Protein AF-A0A960EFS2-F1 (afdb_monomer)

Secondary structure (DSSP, 8-state):
---HHHHHHHHHHHHHHS-HHHHHHHHHHHHHHHHHHHHHHHS-GGGTTSHHHHHHHHHHHHHHHHHHHHHHTT-HHHHHHHHHHHHHHHHHHHHHHHHHHS-HHHHHHHHHHHHHHHHHHHHHHHHHHS----

Sequence (134 aa):
MATAAALLAAEQLIQRLLDRDEREKMVAEIQRRRAQWKRWRAEDSWWLGTRIGQHRLDRRAAALEASLASLTTDRPELAEALAAIAGELVEVRSALTVAAGLPSDRRKQVHRSTDDTLDRLDETVLHLVAPTSA

Nearest PDB structures (foldseek):
  6zhi-assembly4_C  TM=4.562E-01  e=5.098E+00  Plasmodium falciparum 3D7

Radius of gyration: 15.49 Å; Cα contacts (8 Å, |Δi|>4): 103; chains: 1; bounding box: 36×27×42 Å

Mean predicted aligned error: 4.07 Å

Foldseek 3Di:
DADPVLLVQLLVCLVVPDDPVRLVVLLVLLVVLLVVLVVVVVVDLPCQLHVNLLVVLVVLLVVLVVSLCVSCPVPVSSCVSCVVLVVLSVVLVVLSVVLVPDHSVVRNVSSVVSSVSSSVSSVSVSCSSPPPDD

Solvent-accessible surface area (backbone atoms only — not comparable to full-atom values): 7257 Å² total; per-residue (Å²): 129,68,50,73,68,43,51,52,52,33,22,55,47,42,66,71,71,46,54,70,67,58,36,51,52,50,46,51,51,52,51,52,50,51,53,54,51,53,49,57,62,66,46,72,68,78,44,48,41,37,72,64,32,50,55,50,53,54,51,52,53,52,53,51,50,50,53,50,47,64,64,27,58,98,29,66,72,49,38,63,43,41,41,47,60,55,52,53,49,54,51,45,53,50,52,53,60,55,32,74,78,44,60,51,71,62,13,26,52,48,48,50,55,46,52,54,50,52,51,52,48,54,49,52,54,43,41,38,62,54,62,77,82,127

Structure (mmCIF, N/CA/C/O backbone):
data_AF-A0A960EFS2-F1
#
_entry.id   AF-A0A960EFS2-F1
#
loop_
_atom_site.group_PDB
_atom_site.id
_atom_site.type_symbol
_atom_site.label_atom_id
_atom_site.label_alt_id
_atom_site.label_comp_id
_atom_site.label_asym_id
_atom_site.label_entity_id
_atom_site.label_seq_id
_atom_site.pdbx_PDB_ins_code
_atom_site.Cartn_x
_atom_site.Cartn_y
_atom_site.Cartn_z
_atom_site.occupancy
_atom_site.B_iso_or_equiv
_atom_site.auth_seq_id
_atom_site.auth_comp_id
_atom_site.auth_asym_id
_atom_site.auth_atom_id
_atom_site.pdbx_PDB_model_num
ATOM 1 N N . MET A 1 1 ? -10.966 -2.983 -6.630 1.00 61.66 1 MET A N 1
ATOM 2 C CA . MET A 1 1 ? -11.470 -1.687 -6.140 1.00 61.66 1 MET A CA 1
ATOM 3 C C . MET A 1 1 ? -12.493 -1.926 -5.053 1.00 61.66 1 MET A C 1
ATOM 5 O O . MET A 1 1 ? -13.550 -2.481 -5.337 1.00 61.66 1 MET A O 1
ATOM 9 N N . ALA A 1 2 ? -12.151 -1.546 -3.820 1.00 74.31 2 ALA A N 1
ATOM 10 C CA . ALA A 1 2 ? -13.084 -1.517 -2.695 1.00 74.31 2 ALA A CA 1
ATOM 11 C C . ALA A 1 2 ? -14.272 -0.588 -3.002 1.00 74.31 2 ALA A C 1
ATOM 13 O O . ALA A 1 2 ? -14.101 0.455 -3.634 1.00 74.31 2 ALA A O 1
ATOM 14 N N . THR A 1 3 ? -15.478 -0.959 -2.573 1.00 82.81 3 THR A N 1
ATOM 15 C CA . THR A 1 3 ? -16.661 -0.101 -2.729 1.00 82.81 3 THR A CA 1
ATOM 16 C C . THR A 1 3 ? -16.637 1.031 -1.702 1.00 82.81 3 THR A C 1
ATOM 18 O O . THR A 1 3 ? -16.062 0.885 -0.625 1.00 82.81 3 THR A O 1
ATOM 21 N N . ALA A 1 4 ? -17.303 2.152 -1.995 1.00 83.38 4 ALA A N 1
ATOM 22 C CA . ALA A 1 4 ? -17.412 3.268 -1.049 1.00 83.38 4 ALA A CA 1
ATOM 23 C C . ALA A 1 4 ? -18.017 2.834 0.302 1.00 83.38 4 ALA A C 1
ATOM 25 O O . ALA A 1 4 ? -17.561 3.269 1.354 1.00 83.38 4 ALA A O 1
ATOM 26 N N . ALA A 1 5 ? -18.989 1.915 0.277 1.00 84.44 5 ALA A N 1
ATOM 27 C CA . ALA A 1 5 ? -19.581 1.345 1.485 1.00 84.44 5 ALA A CA 1
ATOM 28 C C . ALA A 1 5 ? -18.578 0.508 2.299 1.00 84.44 5 ALA A C 1
ATOM 30 O O . ALA A 1 5 ? -18.546 0.620 3.521 1.00 84.44 5 ALA A O 1
ATOM 31 N N . ALA A 1 6 ? -17.737 -0.294 1.635 1.00 84.19 6 ALA A N 1
ATOM 32 C CA . ALA A 1 6 ? -16.698 -1.073 2.308 1.00 84.19 6 ALA A CA 1
ATOM 33 C C . ALA A 1 6 ? -15.628 -0.170 2.940 1.00 84.19 6 ALA A C 1
ATOM 35 O O . ALA A 1 6 ? -15.200 -0.422 4.063 1.00 84.19 6 ALA A O 1
ATOM 36 N N . LEU A 1 7 ? -15.242 0.911 2.253 1.00 86.19 7 LEU A N 1
ATOM 37 C CA . LEU A 1 7 ? -14.290 1.890 2.783 1.00 86.19 7 LEU A CA 1
ATOM 38 C C . LEU A 1 7 ? -14.851 2.622 4.006 1.00 86.19 7 LEU A C 1
ATOM 40 O O . LEU A 1 7 ? -14.162 2.721 5.015 1.00 86.19 7 LEU A O 1
ATOM 44 N N . LEU A 1 8 ? -16.114 3.050 3.965 1.00 88.62 8 LEU A N 1
ATOM 45 C CA . LEU A 1 8 ? -16.758 3.685 5.116 1.00 88.62 8 LEU A CA 1
ATOM 46 C C . LEU A 1 8 ? -16.871 2.730 6.316 1.00 88.62 8 LEU A C 1
ATOM 48 O O . LEU A 1 8 ? -16.637 3.130 7.454 1.00 88.62 8 LEU A O 1
ATOM 52 N N . ALA A 1 9 ? -17.198 1.456 6.078 1.00 89.19 9 ALA A N 1
ATOM 53 C CA . ALA A 1 9 ? -17.232 0.451 7.139 1.00 89.19 9 ALA A CA 1
ATOM 54 C C . ALA A 1 9 ? -15.839 0.225 7.754 1.00 89.19 9 ALA A C 1
ATOM 56 O O . ALA A 1 9 ? -15.708 0.175 8.977 1.00 89.19 9 ALA A O 1
ATOM 57 N N . ALA A 1 10 ? -14.792 0.146 6.924 1.00 89.44 10 ALA A N 1
ATOM 58 C CA . ALA A 1 10 ? -13.410 0.034 7.386 1.00 89.44 10 ALA A CA 1
ATOM 59 C C . ALA A 1 10 ? -12.989 1.247 8.231 1.00 89.44 10 ALA A C 1
ATOM 61 O O . ALA A 1 10 ? -12.378 1.077 9.283 1.00 89.44 10 ALA A O 1
ATOM 62 N N . GLU A 1 11 ? -13.353 2.459 7.807 1.00 92.12 11 GLU A N 1
ATOM 63 C CA . GLU A 1 11 ? -13.092 3.697 8.546 1.00 92.12 11 GLU A CA 1
ATOM 64 C C . GLU A 1 11 ? -13.746 3.659 9.931 1.00 92.12 11 GLU A C 1
ATOM 66 O O . GLU A 1 11 ? -13.073 3.853 10.943 1.00 92.12 11 GLU A O 1
ATOM 71 N N . GLN A 1 12 ? -15.040 3.338 9.997 1.00 91.88 12 GLN A N 1
ATOM 72 C CA . GLN A 1 12 ? -15.775 3.247 11.260 1.00 91.88 12 GLN A CA 1
ATOM 73 C C . GLN A 1 12 ? -15.169 2.204 12.205 1.00 91.88 12 GLN A C 1
ATOM 75 O O . GLN A 1 12 ? -15.042 2.456 13.406 1.00 91.88 12 GLN A O 1
ATOM 80 N N . LEU A 1 13 ? -14.763 1.047 11.673 1.00 91.94 13 LEU A N 1
ATOM 81 C CA . LEU A 1 13 ? -14.072 0.016 12.444 1.00 91.94 13 LEU A CA 1
ATOM 82 C C . LEU A 1 13 ? -12.722 0.517 12.959 1.00 91.94 13 LEU A C 1
ATOM 84 O O . LEU A 1 13 ? -12.427 0.325 14.133 1.00 91.94 13 LEU A O 1
ATOM 88 N N . ILE A 1 14 ? -11.932 1.213 12.141 1.00 91.12 14 ILE A N 1
ATOM 89 C CA . ILE A 1 14 ? -10.648 1.785 12.567 1.00 91.12 14 ILE A CA 1
ATOM 90 C C . ILE A 1 14 ? -10.843 2.826 13.670 1.00 91.12 14 ILE A C 1
ATOM 92 O O . ILE A 1 14 ? -10.148 2.771 14.683 1.00 91.12 14 ILE A O 1
ATOM 96 N N . GLN A 1 15 ? -11.807 3.738 13.526 1.00 90.94 15 GLN A N 1
ATOM 97 C CA . GLN A 1 15 ? -12.080 4.757 14.547 1.00 90.94 15 GLN A CA 1
ATOM 98 C C . GLN A 1 15 ? -12.551 4.151 15.875 1.00 90.94 15 GLN A C 1
ATOM 100 O O . GLN A 1 15 ? -12.287 4.715 16.937 1.00 90.94 15 GLN A O 1
ATOM 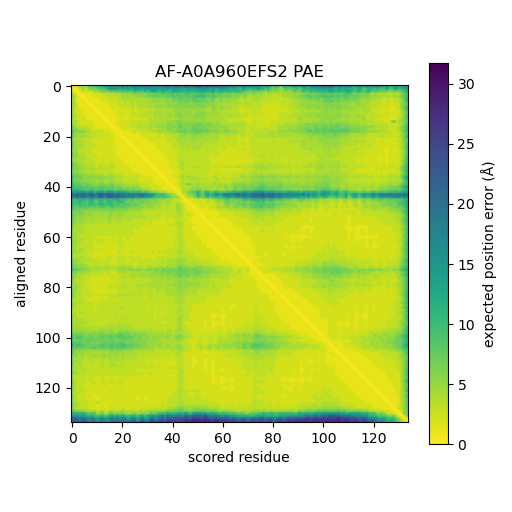105 N N . ARG A 1 16 ? -13.238 3.005 15.819 1.00 92.44 16 ARG A N 1
ATOM 106 C CA . ARG A 1 16 ? -13.730 2.282 16.995 1.00 92.44 16 ARG A CA 1
ATOM 107 C C . ARG A 1 16 ? -12.666 1.398 17.651 1.00 92.44 16 ARG A C 1
ATOM 109 O O . ARG A 1 16 ? -12.671 1.280 18.872 1.00 92.44 16 ARG A O 1
ATOM 116 N N . LEU A 1 17 ? -11.844 0.713 16.857 1.00 90.12 17 LEU A N 1
ATOM 117 C CA . LEU A 1 17 ? -10.970 -0.370 17.325 1.00 90.12 17 LEU A CA 1
ATOM 118 C C . LEU A 1 17 ? -9.541 0.075 17.623 1.00 90.12 17 LEU A C 1
ATOM 120 O O . LEU A 1 17 ? -8.885 -0.564 18.441 1.00 90.12 17 LEU A O 1
ATOM 124 N N . LEU A 1 18 ? -9.045 1.113 16.950 1.00 90.75 18 LEU A N 1
ATOM 125 C CA . LEU A 1 18 ? -7.728 1.667 17.245 1.00 90.75 18 LEU A CA 1
ATOM 126 C C . LEU A 1 18 ? -7.872 2.800 18.245 1.00 90.75 18 LEU A C 1
ATOM 128 O O . LEU A 1 18 ? -8.782 3.623 18.120 1.00 90.75 18 LEU A O 1
ATOM 132 N N . ASP A 1 19 ? -6.945 2.895 19.191 1.00 91.62 19 ASP A N 1
ATOM 133 C CA . ASP A 1 19 ? -6.871 4.073 20.045 1.00 91.62 19 ASP A CA 1
ATOM 134 C C . ASP A 1 19 ? -6.299 5.285 19.287 1.00 91.62 19 ASP A C 1
ATOM 136 O O . ASP A 1 19 ? -5.810 5.198 18.156 1.00 91.62 19 ASP A O 1
ATOM 140 N N . ARG A 1 20 ? -6.409 6.467 19.894 1.00 90.06 20 ARG A N 1
ATOM 141 C CA . ARG A 1 20 ? -5.956 7.709 19.263 1.00 90.06 20 ARG A CA 1
ATOM 142 C C . ARG A 1 20 ? -4.447 7.709 18.993 1.00 90.06 20 ARG A C 1
ATOM 144 O O . ARG A 1 20 ? -4.042 8.176 17.930 1.00 90.06 20 ARG A O 1
ATOM 151 N N . ASP A 1 21 ? -3.640 7.186 19.908 1.00 92.56 21 ASP A N 1
ATOM 152 C CA . ASP A 1 21 ? -2.180 7.201 19.800 1.00 92.56 21 ASP A CA 1
ATOM 153 C C . ASP A 1 21 ? -1.702 6.234 18.706 1.00 92.56 21 ASP A C 1
ATOM 155 O O . ASP A 1 21 ? -0.779 6.549 17.951 1.00 92.56 21 ASP A O 1
ATOM 159 N N . GLU A 1 22 ? -2.339 5.068 18.583 1.00 91.06 22 GLU A N 1
ATOM 160 C CA . GLU A 1 22 ? -2.143 4.112 17.490 1.00 91.06 22 GLU A CA 1
ATOM 161 C C . GLU A 1 22 ? -2.451 4.759 16.137 1.00 91.06 22 GLU A C 1
ATOM 163 O O . GLU A 1 22 ? -1.633 4.682 15.212 1.00 91.06 22 GLU A O 1
ATOM 168 N N . ARG A 1 23 ? -3.590 5.457 16.028 1.00 91.75 23 ARG A N 1
ATOM 169 C CA . ARG A 1 23 ? -3.959 6.175 14.800 1.00 91.75 23 ARG A CA 1
ATOM 170 C C . ARG A 1 23 ? -2.962 7.282 14.471 1.00 91.75 23 ARG A C 1
ATOM 172 O O . ARG A 1 23 ? -2.516 7.367 13.330 1.00 91.75 23 ARG A O 1
ATOM 179 N N . GLU A 1 24 ? -2.558 8.098 15.443 1.00 92.25 24 GLU A N 1
ATOM 180 C CA . GLU A 1 24 ? -1.589 9.183 15.231 1.00 92.25 24 GLU A CA 1
ATOM 181 C C . GLU A 1 24 ? -0.214 8.657 14.784 1.00 92.25 24 GLU A C 1
ATOM 183 O O . GLU A 1 24 ? 0.383 9.193 13.844 1.00 92.25 24 GLU A O 1
ATOM 188 N N . LYS A 1 25 ? 0.274 7.565 15.389 1.00 91.94 25 LYS A N 1
ATOM 189 C CA . LYS A 1 25 ? 1.520 6.900 14.968 1.00 91.94 25 LYS A CA 1
ATOM 190 C C . LYS A 1 25 ? 1.424 6.387 13.534 1.00 91.94 25 LYS A C 1
ATOM 192 O O . LYS A 1 25 ? 2.334 6.631 12.740 1.00 91.94 25 LYS A O 1
ATOM 197 N N . MET A 1 26 ? 0.319 5.727 13.196 1.00 91.00 26 MET A N 1
ATOM 198 C CA . MET A 1 26 ? 0.081 5.180 11.861 1.00 91.00 26 MET A CA 1
ATOM 199 C C . MET A 1 26 ? -0.007 6.290 10.805 1.00 91.00 26 MET A C 1
ATOM 201 O O . MET A 1 26 ? 0.623 6.204 9.752 1.00 91.00 26 MET A O 1
ATOM 205 N N . VAL A 1 27 ? -0.713 7.383 11.103 1.00 93.19 27 VAL A N 1
ATOM 206 C CA . VAL A 1 27 ? -0.782 8.574 10.241 1.00 93.19 27 VAL A CA 1
ATOM 207 C C . VAL A 1 27 ? 0.609 9.140 9.993 1.00 93.19 27 VAL A C 1
ATOM 209 O O . VAL A 1 27 ? 0.980 9.369 8.840 1.00 93.19 27 VAL A O 1
ATOM 212 N N . ALA A 1 28 ? 1.403 9.324 11.049 1.00 93.00 28 ALA A N 1
ATOM 213 C CA . ALA A 1 28 ? 2.760 9.840 10.927 1.00 93.00 28 ALA A CA 1
ATOM 214 C C . ALA A 1 28 ? 3.649 8.915 10.080 1.00 93.00 28 ALA A C 1
ATOM 216 O O . ALA A 1 28 ? 4.426 9.397 9.254 1.00 93.00 28 ALA A O 1
ATOM 217 N N . GLU A 1 29 ? 3.534 7.596 10.248 1.00 93.25 29 GLU A N 1
ATOM 218 C CA . GLU A 1 29 ? 4.267 6.614 9.448 1.00 93.25 29 GLU A CA 1
ATOM 219 C C . GLU A 1 29 ? 3.883 6.689 7.964 1.00 93.25 29 GLU A C 1
ATOM 221 O O . GLU A 1 29 ? 4.759 6.863 7.109 1.00 93.25 29 GLU A O 1
ATOM 226 N N . ILE A 1 30 ? 2.584 6.629 7.652 1.00 92.12 30 ILE A N 1
ATOM 227 C CA . ILE A 1 30 ? 2.076 6.674 6.276 1.00 92.12 30 ILE A CA 1
ATOM 228 C C . ILE A 1 30 ? 2.465 7.998 5.612 1.00 92.12 30 ILE A C 1
ATOM 230 O O . ILE A 1 30 ? 2.952 8.002 4.481 1.00 92.12 30 ILE A O 1
ATOM 234 N N . GLN A 1 31 ? 2.327 9.129 6.308 1.00 93.56 31 GLN A N 1
ATOM 235 C CA . GLN A 1 31 ? 2.717 10.439 5.783 1.00 93.56 31 GLN A CA 1
ATOM 236 C C . GLN A 1 31 ? 4.221 10.532 5.510 1.00 93.56 31 GLN A C 1
ATOM 238 O O . GLN A 1 31 ? 4.613 10.990 4.434 1.00 93.56 31 GLN A O 1
ATOM 243 N N . ARG A 1 32 ? 5.073 10.070 6.437 1.00 92.81 32 ARG A N 1
ATOM 244 C CA . ARG A 1 32 ? 6.534 10.036 6.237 1.00 92.81 32 ARG A CA 1
ATOM 245 C C . ARG A 1 32 ? 6.901 9.183 5.032 1.00 92.81 32 ARG A C 1
ATOM 247 O O . ARG A 1 32 ? 7.686 9.622 4.191 1.00 92.81 32 ARG A O 1
ATOM 254 N N . ARG A 1 33 ? 6.302 7.995 4.924 1.00 92.75 33 ARG A N 1
ATOM 255 C CA . ARG A 1 33 ? 6.50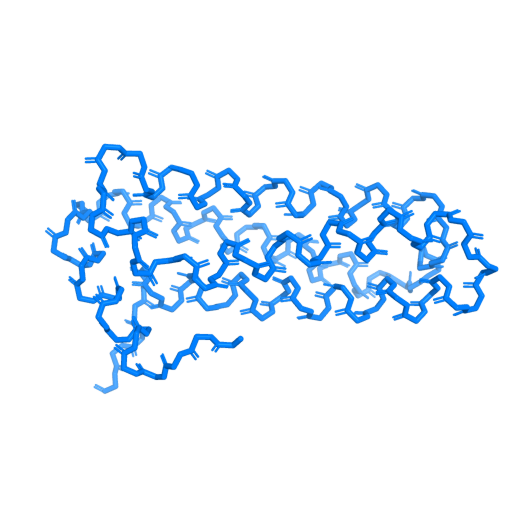1 7.089 3.793 1.00 92.75 33 ARG A CA 1
ATOM 256 C C . ARG A 1 33 ? 6.078 7.760 2.487 1.00 92.75 33 ARG A C 1
ATOM 258 O O . ARG A 1 33 ? 6.892 7.863 1.574 1.00 92.75 33 ARG A O 1
ATOM 265 N N . ARG A 1 34 ? 4.858 8.301 2.398 1.00 92.56 34 ARG A N 1
ATOM 266 C CA . ARG A 1 34 ? 4.382 9.023 1.203 1.00 92.56 34 ARG A CA 1
ATOM 267 C C . ARG A 1 34 ? 5.289 10.193 0.833 1.00 92.56 34 ARG A C 1
ATOM 269 O O . ARG A 1 34 ? 5.598 10.361 -0.342 1.00 92.56 34 ARG A O 1
ATOM 276 N N . ALA A 1 35 ? 5.741 10.986 1.804 1.00 91.88 35 ALA A N 1
ATOM 277 C CA . ALA A 1 35 ? 6.647 12.106 1.557 1.00 91.88 35 ALA A CA 1
ATOM 278 C C . ALA A 1 35 ? 7.993 11.638 0.979 1.00 91.88 35 ALA A C 1
ATOM 280 O O . ALA A 1 35 ? 8.481 12.217 0.006 1.00 91.88 35 ALA A O 1
ATOM 281 N N . GLN A 1 36 ? 8.559 10.555 1.522 1.00 90.00 36 GLN A N 1
ATOM 282 C CA . GLN A 1 36 ? 9.766 9.925 0.987 1.00 90.00 36 GLN A CA 1
ATOM 283 C C . GLN A 1 36 ? 9.572 9.484 -0.472 1.00 90.00 36 GLN A C 1
ATOM 285 O O . GLN A 1 36 ? 10.411 9.790 -1.319 1.00 90.00 36 GLN A O 1
ATOM 290 N N . TRP A 1 37 ? 8.451 8.830 -0.790 1.00 88.00 37 TRP A N 1
ATOM 291 C CA . TRP A 1 37 ? 8.161 8.372 -2.155 1.00 88.00 37 TRP A CA 1
ATOM 292 C C . TRP A 1 37 ? 7.892 9.516 -3.127 1.00 88.00 37 TRP A C 1
ATOM 294 O O . TRP A 1 37 ? 8.414 9.502 -4.239 1.00 88.00 37 TRP A O 1
ATOM 304 N N . LYS A 1 38 ? 7.150 10.548 -2.709 1.00 88.62 38 LYS A N 1
ATOM 305 C CA . LYS A 1 38 ? 6.925 11.753 -3.522 1.00 88.62 38 LYS A CA 1
ATOM 306 C C . LYS A 1 38 ? 8.238 12.448 -3.862 1.00 88.62 38 LYS A C 1
ATOM 308 O O . LYS A 1 38 ? 8.421 12.871 -4.999 1.00 88.62 38 LYS A O 1
ATOM 313 N N . ARG A 1 39 ? 9.181 12.501 -2.916 1.00 87.69 39 ARG A N 1
ATOM 314 C CA . ARG A 1 39 ? 10.527 13.019 -3.176 1.00 87.69 39 ARG A CA 1
ATOM 315 C C . ARG A 1 39 ? 11.261 12.189 -4.230 1.00 87.69 39 ARG A C 1
ATOM 317 O O . ARG A 1 39 ? 11.818 12.761 -5.156 1.00 87.69 39 ARG A O 1
ATOM 324 N N . TRP A 1 40 ? 11.211 10.861 -4.145 1.00 84.31 40 TRP A N 1
ATOM 325 C CA . TRP A 1 40 ? 11.822 9.990 -5.160 1.00 84.31 40 TRP A CA 1
ATOM 326 C C . TRP A 1 40 ? 11.138 10.042 -6.525 1.00 84.31 40 TRP A C 1
ATOM 328 O O . TRP A 1 40 ? 11.793 9.769 -7.525 1.00 84.31 40 TRP A O 1
ATOM 338 N N . ARG A 1 41 ? 9.841 10.361 -6.575 1.00 83.19 41 ARG A N 1
ATOM 339 C CA . ARG A 1 41 ? 9.103 10.604 -7.821 1.00 83.19 41 ARG A CA 1
ATOM 340 C C . ARG A 1 41 ? 9.504 11.942 -8.456 1.00 83.19 41 ARG A C 1
ATOM 342 O O . ARG A 1 41 ? 9.551 12.034 -9.677 1.00 83.19 41 ARG A O 1
ATOM 349 N N . ALA A 1 42 ? 9.772 12.958 -7.634 1.00 83.12 42 ALA A N 1
ATOM 350 C CA . ALA A 1 42 ? 10.195 14.288 -8.074 1.00 83.12 42 ALA A CA 1
ATOM 351 C C . ALA A 1 42 ? 11.674 14.340 -8.498 1.00 83.12 42 ALA A C 1
ATOM 353 O O . ALA A 1 42 ? 12.027 15.088 -9.407 1.00 83.12 42 ALA A O 1
ATOM 354 N N . GLU A 1 43 ? 12.538 13.549 -7.857 1.00 76.25 43 GLU A N 1
ATOM 355 C CA . GLU A 1 43 ? 13.893 13.285 -8.339 1.00 76.25 43 GLU A CA 1
ATOM 356 C C . GLU A 1 43 ? 13.784 12.457 -9.631 1.00 76.25 43 GLU A C 1
ATOM 358 O O . GLU A 1 43 ? 13.270 11.343 -9.601 1.00 76.25 43 GLU A O 1
ATOM 363 N N . ASP A 1 44 ? 14.213 13.048 -10.752 1.00 65.31 44 ASP A N 1
ATOM 364 C CA . ASP A 1 44 ? 14.038 12.596 -12.140 1.00 65.31 44 ASP A CA 1
ATOM 365 C C . ASP A 1 44 ? 13.838 11.073 -12.320 1.00 65.31 44 ASP A C 1
ATOM 367 O O . ASP A 1 44 ? 14.574 10.243 -11.782 1.00 65.31 44 ASP A O 1
ATOM 371 N N . SER A 1 45 ? 12.833 10.684 -13.107 1.00 73.50 45 SER A N 1
ATOM 372 C CA . SER A 1 45 ? 12.279 9.317 -13.168 1.00 73.50 45 SER A CA 1
ATOM 373 C C . SER A 1 45 ? 13.172 8.270 -13.860 1.00 73.50 45 SER A C 1
ATOM 375 O O . SER A 1 45 ? 12.704 7.206 -14.275 1.00 73.50 45 SER A O 1
ATOM 377 N N . TRP A 1 46 ? 14.477 8.539 -13.965 1.00 82.81 46 TRP A N 1
ATOM 378 C CA . TRP A 1 46 ? 15.492 7.690 -14.598 1.00 82.81 46 TRP A CA 1
ATOM 379 C C . TRP A 1 46 ? 15.544 6.270 -14.017 1.00 82.81 46 TRP A C 1
ATOM 381 O O . TRP A 1 46 ? 15.948 5.328 -14.697 1.00 82.81 46 TRP A O 1
ATOM 391 N N . TRP A 1 47 ? 15.119 6.103 -12.764 1.00 84.31 47 TRP A N 1
ATOM 392 C CA . TRP A 1 47 ? 15.075 4.817 -12.078 1.00 84.31 47 TRP A CA 1
ATOM 393 C C . TRP A 1 47 ? 13.934 3.908 -12.565 1.00 84.31 47 TRP A C 1
ATOM 395 O O . TRP A 1 47 ? 14.008 2.693 -12.353 1.00 84.31 47 TRP A O 1
ATOM 405 N N . LEU A 1 48 ? 12.901 4.439 -13.232 1.00 87.19 48 LEU A N 1
ATOM 406 C CA . LEU A 1 48 ? 11.824 3.628 -13.807 1.00 87.19 48 LEU A CA 1
ATOM 407 C C . LEU A 1 48 ? 12.377 2.675 -14.875 1.00 87.19 48 LEU A C 1
ATOM 409 O O . LEU A 1 48 ? 13.224 3.036 -15.692 1.00 87.19 48 LEU A O 1
ATOM 413 N N . GLY A 1 49 ? 11.878 1.438 -14.893 1.00 87.38 49 GLY A N 1
ATOM 414 C CA . GLY A 1 49 ? 12.340 0.396 -15.816 1.00 87.38 49 GLY A CA 1
ATOM 415 C C . GLY A 1 49 ? 13.697 -0.214 -15.461 1.00 87.38 49 GLY A C 1
ATOM 416 O O . GLY A 1 49 ? 14.164 -1.133 -16.141 1.00 87.38 49 GLY A O 1
ATOM 417 N N . THR A 1 50 ? 14.326 0.234 -14.376 1.00 92.06 50 THR A N 1
ATOM 418 C CA . THR A 1 50 ? 15.596 -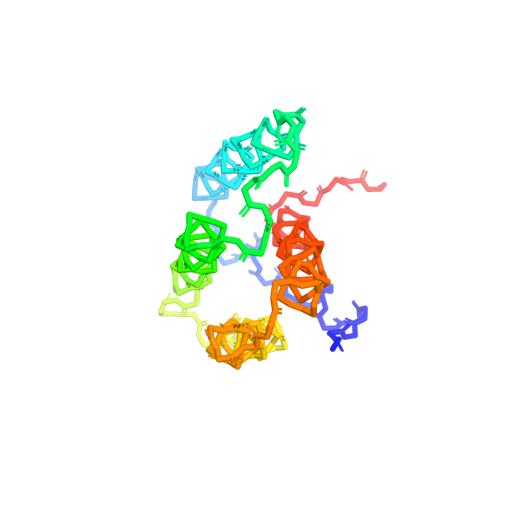0.314 -13.886 1.00 92.06 50 THR A CA 1
ATOM 419 C C . THR A 1 50 ? 15.375 -1.278 -12.718 1.00 92.06 50 THR A C 1
ATOM 421 O O . THR A 1 50 ? 14.306 -1.316 -12.109 1.00 92.06 50 THR A O 1
ATOM 424 N N . ARG A 1 51 ? 16.412 -2.039 -12.346 1.00 91.19 51 ARG A N 1
ATOM 425 C CA . ARG A 1 51 ? 16.391 -2.856 -11.117 1.00 91.19 51 ARG A CA 1
ATOM 426 C C . ARG A 1 51 ? 16.243 -2.010 -9.849 1.00 91.19 51 ARG A C 1
ATOM 428 O O . ARG A 1 51 ? 15.679 -2.480 -8.869 1.00 91.19 51 ARG A O 1
ATOM 435 N N . ILE A 1 52 ? 16.722 -0.765 -9.869 1.00 90.94 52 ILE A N 1
ATOM 436 C CA . ILE A 1 52 ? 16.573 0.161 -8.741 1.00 90.94 52 ILE A CA 1
ATOM 437 C C . ILE A 1 52 ? 15.098 0.519 -8.566 1.00 90.94 52 ILE A C 1
ATOM 439 O O . ILE A 1 52 ? 14.594 0.465 -7.448 1.00 90.94 52 ILE A O 1
ATOM 443 N N . GLY A 1 53 ? 14.401 0.831 -9.663 1.00 91.38 53 GLY A N 1
ATOM 444 C CA . GLY A 1 53 ? 12.965 1.098 -9.638 1.00 91.38 53 GLY A CA 1
ATOM 445 C C . GLY A 1 53 ? 12.146 -0.083 -9.152 1.00 91.38 53 GLY A C 1
ATOM 446 O O . GLY A 1 53 ? 11.273 0.086 -8.309 1.00 91.38 53 GLY A O 1
ATOM 447 N N . GLN A 1 54 ? 12.512 -1.284 -9.597 1.00 93.81 54 GLN A N 1
ATOM 448 C CA . GLN A 1 54 ? 11.916 -2.528 -9.123 1.00 93.81 54 GLN A CA 1
ATOM 449 C C . GLN A 1 54 ? 12.030 -2.651 -7.596 1.00 93.81 54 GLN A C 1
ATOM 451 O O . GLN A 1 54 ? 11.025 -2.694 -6.897 1.00 93.81 54 GLN A O 1
ATOM 456 N N . HIS A 1 55 ? 13.258 -2.595 -7.073 1.00 93.56 55 HIS A N 1
ATOM 457 C CA . HIS A 1 55 ? 13.533 -2.741 -5.641 1.00 93.56 55 HIS A CA 1
ATOM 458 C C . HIS A 1 55 ? 12.862 -1.665 -4.784 1.00 93.56 55 HIS A C 1
ATOM 460 O O . HIS A 1 55 ? 12.424 -1.915 -3.662 1.00 93.56 55 HIS A O 1
ATOM 466 N N . ARG A 1 56 ? 12.782 -0.443 -5.313 1.00 92.50 56 ARG A N 1
ATOM 467 C CA . ARG A 1 56 ? 12.057 0.666 -4.695 1.00 92.50 56 ARG A CA 1
ATOM 468 C C . ARG A 1 56 ? 10.571 0.322 -4.559 1.00 92.50 56 ARG A C 1
ATOM 470 O O . ARG A 1 56 ? 10.054 0.323 -3.447 1.00 92.50 56 ARG A O 1
ATOM 477 N N . LEU A 1 57 ? 9.904 -0.046 -5.645 1.00 94.06 57 LEU A N 1
ATOM 478 C CA . LEU A 1 57 ? 8.479 -0.382 -5.604 1.00 94.06 57 LEU A CA 1
ATOM 479 C C . LEU A 1 57 ? 8.194 -1.615 -4.738 1.00 94.06 57 LEU A C 1
ATOM 481 O O . LEU A 1 57 ? 7.234 -1.602 -3.971 1.00 94.06 57 LEU A O 1
ATOM 485 N N . ASP A 1 58 ? 9.074 -2.617 -4.761 1.00 95.31 58 ASP A N 1
ATOM 486 C CA . ASP A 1 58 ? 8.977 -3.789 -3.887 1.00 95.31 58 ASP A CA 1
ATOM 487 C C . ASP A 1 58 ? 9.057 -3.420 -2.400 1.00 95.31 58 ASP A C 1
ATOM 489 O O . ASP A 1 58 ? 8.285 -3.935 -1.589 1.00 95.31 58 ASP A O 1
ATOM 493 N N . ARG A 1 59 ? 9.955 -2.499 -2.026 1.00 94.19 59 ARG A N 1
ATOM 494 C CA . ARG A 1 59 ? 10.032 -1.982 -0.650 1.00 94.19 59 ARG A CA 1
ATOM 495 C C . ARG A 1 59 ? 8.789 -1.196 -0.257 1.00 94.19 59 ARG A C 1
ATOM 497 O O . ARG A 1 59 ? 8.351 -1.299 0.885 1.00 94.19 59 ARG A O 1
ATOM 504 N N . ARG A 1 60 ? 8.232 -0.408 -1.177 1.00 94.12 60 ARG A N 1
ATOM 505 C CA . ARG A 1 60 ? 7.004 0.353 -0.928 1.00 94.12 60 ARG A CA 1
ATOM 506 C C . ARG A 1 60 ? 5.820 -0.574 -0.675 1.00 94.12 60 ARG A C 1
ATOM 508 O O . ARG A 1 60 ? 5.127 -0.391 0.321 1.00 94.12 60 ARG A O 1
ATOM 515 N N . ALA A 1 61 ? 5.633 -1.570 -1.541 1.00 95.38 61 ALA A N 1
ATOM 516 C CA . ALA A 1 61 ? 4.591 -2.580 -1.394 1.00 95.38 61 ALA A CA 1
ATOM 517 C C . ALA A 1 61 ? 4.732 -3.323 -0.057 1.00 95.38 61 ALA A C 1
ATOM 519 O O . ALA A 1 61 ? 3.773 -3.375 0.705 1.00 95.38 61 ALA A O 1
ATOM 520 N N . ALA A 1 62 ? 5.944 -3.775 0.288 1.00 95.12 62 ALA A N 1
ATOM 521 C CA . ALA A 1 62 ? 6.216 -4.444 1.562 1.00 95.12 62 ALA A CA 1
ATOM 522 C C . ALA A 1 62 ? 5.886 -3.578 2.790 1.00 95.12 62 ALA A C 1
ATOM 524 O O . ALA A 1 62 ? 5.343 -4.068 3.776 1.00 95.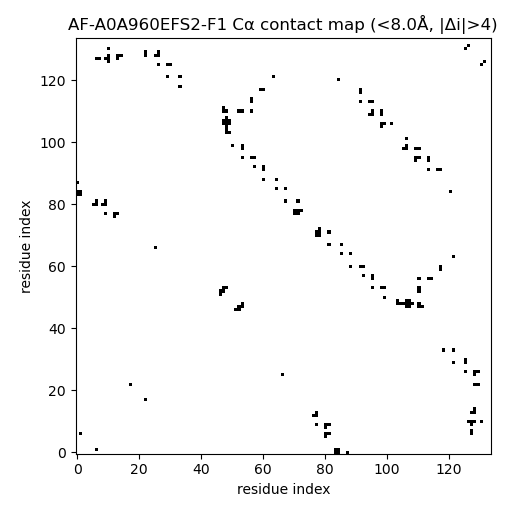12 62 ALA A O 1
ATOM 525 N N . ALA A 1 63 ? 6.209 -2.282 2.747 1.00 93.88 63 ALA A N 1
ATOM 526 C CA . ALA A 1 63 ? 5.905 -1.372 3.848 1.00 93.88 63 ALA A CA 1
ATOM 527 C C . ALA A 1 63 ? 4.392 -1.171 4.026 1.00 93.88 63 ALA A C 1
ATOM 529 O O . ALA A 1 63 ? 3.907 -1.113 5.152 1.00 93.88 63 ALA A O 1
ATOM 530 N N . LEU A 1 64 ? 3.641 -1.089 2.925 1.00 94.12 64 LEU A N 1
ATOM 531 C CA . LEU A 1 64 ? 2.187 -0.971 2.978 1.00 94.12 64 LEU A CA 1
ATOM 532 C C . LEU A 1 64 ? 1.522 -2.281 3.438 1.00 94.12 64 LEU A C 1
ATOM 534 O O . LEU A 1 64 ? 0.602 -2.232 4.250 1.00 94.12 64 LEU A O 1
ATOM 538 N N . GLU A 1 65 ? 2.029 -3.437 2.998 1.00 94.94 65 GLU A N 1
ATOM 539 C CA . GLU A 1 65 ? 1.633 -4.759 3.511 1.00 94.94 65 GLU A CA 1
ATOM 540 C C . GLU A 1 65 ? 1.844 -4.85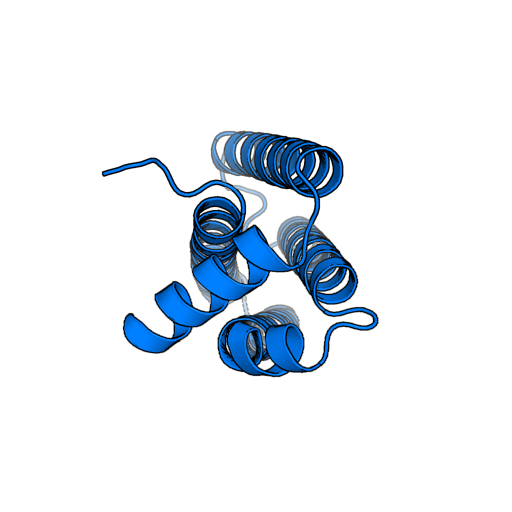1 5.028 1.00 94.94 65 GLU A C 1
ATOM 542 O O . GLU A 1 65 ? 0.951 -5.296 5.743 1.00 94.94 65 GLU A O 1
ATOM 547 N N . ALA A 1 66 ? 2.983 -4.373 5.538 1.00 93.31 66 ALA A N 1
ATOM 548 C CA . ALA A 1 66 ? 3.261 -4.347 6.971 1.00 93.31 66 ALA A CA 1
ATOM 549 C C . ALA A 1 66 ? 2.298 -3.426 7.742 1.00 93.31 66 ALA A C 1
ATOM 551 O O . ALA A 1 66 ? 1.822 -3.802 8.814 1.00 93.31 66 ALA A O 1
ATOM 552 N N . SER A 1 67 ? 1.961 -2.251 7.195 1.00 91.62 67 SER A N 1
ATOM 553 C CA . SER A 1 67 ? 0.951 -1.371 7.798 1.00 91.62 67 SER A CA 1
ATOM 554 C C . SER A 1 67 ? -0.424 -2.044 7.847 1.00 91.62 67 SER A C 1
ATOM 556 O O . SER A 1 67 ? -1.074 -2.000 8.888 1.00 91.62 67 SER A O 1
ATOM 558 N N . LEU A 1 68 ? -0.859 -2.707 6.766 1.00 92.88 68 LEU A N 1
ATOM 559 C CA . LEU A 1 68 ? -2.119 -3.459 6.770 1.00 92.88 68 LEU A CA 1
ATOM 560 C C . LEU A 1 68 ? -2.085 -4.612 7.769 1.00 92.88 68 LEU A C 1
ATOM 562 O O . LEU A 1 68 ? -3.022 -4.757 8.544 1.00 92.88 68 LEU A O 1
ATOM 566 N N . ALA A 1 69 ? -1.000 -5.387 7.803 1.00 92.69 69 ALA A N 1
ATOM 567 C CA . ALA A 1 69 ? -0.844 -6.470 8.764 1.00 92.69 69 ALA A CA 1
ATOM 568 C C . ALA A 1 69 ? -0.986 -5.946 10.199 1.00 92.69 69 ALA A C 1
ATOM 570 O O . ALA A 1 69 ? -1.772 -6.497 10.963 1.00 92.69 69 ALA A O 1
ATOM 571 N N . SER A 1 70 ? -0.322 -4.837 10.536 1.00 90.81 70 SER A N 1
ATOM 572 C CA . SER A 1 70 ? -0.432 -4.178 11.845 1.00 90.81 70 SER A CA 1
ATOM 573 C C . SER A 1 70 ? -1.871 -3.759 12.183 1.00 90.81 70 SER A C 1
ATOM 575 O O . SER A 1 70 ? -2.342 -4.019 13.290 1.00 90.81 70 SER A O 1
ATOM 577 N N . LEU A 1 71 ? -2.605 -3.192 11.215 1.00 89.50 71 LEU A N 1
ATOM 578 C CA . LEU A 1 71 ? -4.022 -2.847 11.381 1.00 89.50 71 LEU A CA 1
ATOM 579 C C . LEU A 1 71 ? -4.882 -4.087 11.642 1.00 89.50 71 LEU A C 1
ATOM 581 O O . LEU A 1 71 ? -5.737 -4.077 12.517 1.00 89.50 71 LEU A O 1
ATOM 585 N N . THR A 1 72 ? -4.657 -5.163 10.895 1.00 93.31 72 THR A N 1
ATOM 586 C CA . THR A 1 72 ? -5.514 -6.358 10.933 1.00 93.31 72 THR A CA 1
ATOM 587 C C . THR A 1 72 ? -5.122 -7.380 11.999 1.00 93.31 72 THR A C 1
ATOM 589 O O . THR A 1 72 ? -5.897 -8.293 12.279 1.00 93.31 72 THR A O 1
ATOM 592 N N . THR A 1 73 ? -3.935 -7.245 12.598 1.00 91.44 73 THR A N 1
ATOM 593 C CA . THR A 1 73 ? -3.455 -8.152 13.649 1.00 91.44 73 THR A CA 1
ATOM 594 C 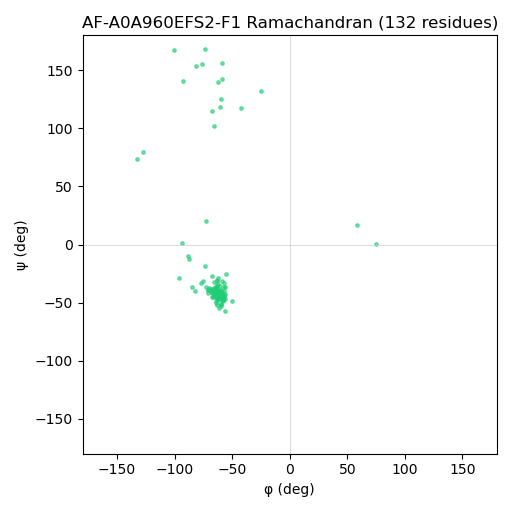C . THR A 1 73 ? -4.434 -8.113 14.813 1.00 91.44 73 THR A C 1
ATOM 596 O O . THR A 1 73 ? -4.774 -7.034 15.299 1.00 91.44 73 THR A O 1
ATOM 599 N N . ASP A 1 74 ? -4.920 -9.293 15.197 1.00 89.81 74 ASP A N 1
ATOM 600 C CA . ASP A 1 74 ? -5.918 -9.514 16.249 1.00 89.81 74 ASP A CA 1
ATOM 601 C C . ASP A 1 74 ? -7.269 -8.797 16.037 1.00 89.81 74 ASP A C 1
ATOM 603 O O . ASP A 1 74 ? -8.061 -8.663 16.969 1.00 89.81 74 ASP A O 1
ATOM 607 N N . ARG A 1 75 ? -7.559 -8.345 14.807 1.00 92.19 75 ARG A N 1
ATOM 608 C CA . ARG A 1 75 ? -8.768 -7.582 14.446 1.00 92.19 75 ARG A CA 1
ATOM 609 C C . ARG A 1 75 ? -9.409 -8.167 13.175 1.00 92.19 75 ARG A C 1
ATOM 611 O O . ARG A 1 75 ? -9.274 -7.580 12.096 1.00 92.19 75 ARG A O 1
ATOM 618 N N . PRO A 1 76 ? -10.075 -9.335 13.261 1.00 91.44 76 PRO A N 1
ATOM 619 C CA . PRO A 1 76 ? -10.593 -10.051 12.092 1.00 91.44 76 PRO A CA 1
ATOM 620 C C . PRO A 1 76 ? -11.643 -9.252 11.309 1.00 91.44 76 PRO A C 1
ATOM 622 O O . PRO A 1 76 ? -11.644 -9.292 10.082 1.00 91.44 76 PRO A O 1
ATOM 625 N N . GLU A 1 77 ? -12.472 -8.450 11.979 1.00 89.38 77 GLU A N 1
ATOM 626 C CA . GLU A 1 77 ? -13.458 -7.585 11.319 1.00 89.38 77 GLU A CA 1
ATOM 627 C C . GLU A 1 77 ? -12.773 -6.529 10.442 1.00 89.38 77 GLU A C 1
ATOM 629 O O . GLU A 1 77 ? -13.247 -6.186 9.358 1.00 89.38 77 GLU A O 1
ATOM 634 N N . LEU A 1 78 ? -11.617 -6.031 10.890 1.00 89.94 78 LEU A N 1
ATOM 635 C CA . LEU A 1 78 ? -10.819 -5.090 10.116 1.00 89.94 78 LEU A CA 1
ATOM 636 C C . LEU A 1 78 ? -10.079 -5.791 8.967 1.00 89.94 78 LEU A C 1
ATOM 638 O O . LEU A 1 78 ? -9.907 -5.199 7.903 1.00 89.94 78 LEU A O 1
ATOM 642 N N . ALA A 1 79 ? -9.697 -7.058 9.141 1.00 91.12 79 ALA A N 1
ATOM 643 C CA . ALA A 1 79 ? -9.138 -7.875 8.066 1.00 91.12 79 ALA A CA 1
ATOM 644 C C . ALA A 1 79 ? -10.135 -8.064 6.914 1.00 91.12 79 ALA A C 1
ATOM 646 O O . ALA A 1 79 ? -9.767 -7.883 5.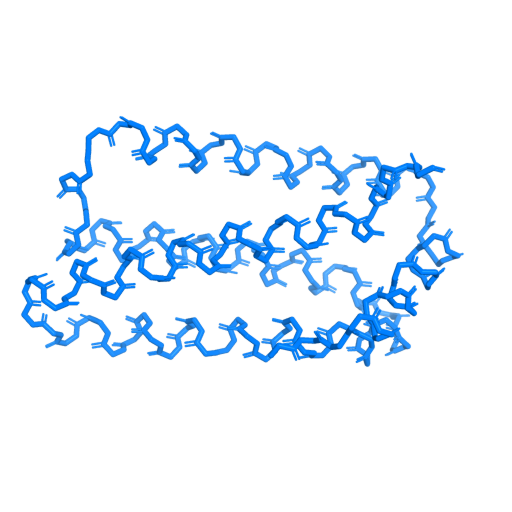753 1.00 91.12 79 ALA A O 1
ATOM 647 N N . GLU A 1 80 ? -11.400 -8.351 7.223 1.00 89.56 80 GLU A N 1
ATOM 648 C CA . GLU A 1 80 ? -12.465 -8.452 6.220 1.00 89.56 80 GLU A CA 1
ATOM 649 C C . GLU A 1 80 ? -12.700 -7.115 5.509 1.00 89.56 80 GLU A C 1
ATOM 651 O O . GLU A 1 80 ? -12.743 -7.057 4.277 1.00 89.56 80 GLU A O 1
ATOM 656 N N . ALA A 1 81 ? -12.780 -6.019 6.268 1.00 88.06 81 ALA A N 1
ATOM 657 C CA . ALA A 1 81 ? -13.021 -4.692 5.710 1.00 88.06 81 ALA A CA 1
ATOM 658 C C . ALA A 1 81 ? -11.864 -4.195 4.815 1.00 88.06 81 ALA A C 1
ATOM 660 O O . ALA A 1 81 ? -12.095 -3.498 3.824 1.00 88.06 81 ALA A O 1
ATOM 661 N N . LEU A 1 82 ? -10.620 -4.587 5.118 1.00 90.94 82 LEU A N 1
ATOM 662 C CA . LEU A 1 82 ? -9.421 -4.230 4.348 1.00 90.94 82 LEU A CA 1
ATOM 663 C C . LEU A 1 82 ? -9.032 -5.275 3.286 1.00 90.94 82 LEU A C 1
ATOM 665 O O . LEU A 1 82 ? -8.063 -5.059 2.551 1.00 90.94 82 LEU A O 1
ATOM 669 N N . ALA A 1 83 ? -9.790 -6.367 3.135 1.00 91.12 83 ALA A N 1
ATOM 670 C CA . ALA A 1 83 ? -9.468 -7.465 2.218 1.00 91.12 83 ALA A CA 1
ATOM 671 C C . ALA A 1 83 ? -9.305 -7.003 0.760 1.00 91.12 83 ALA A C 1
ATOM 673 O O . ALA A 1 83 ? -8.426 -7.477 0.042 1.00 91.12 83 ALA A O 1
ATOM 674 N N . ALA A 1 84 ? -10.106 -6.027 0.324 1.00 90.62 84 ALA A N 1
ATOM 675 C CA . ALA A 1 84 ? -9.996 -5.459 -1.017 1.00 90.62 84 ALA A CA 1
ATOM 676 C C . ALA A 1 84 ? -8.668 -4.706 -1.237 1.00 90.62 84 ALA A C 1
ATOM 678 O O . ALA A 1 84 ? -8.088 -4.794 -2.317 1.00 90.62 84 ALA A O 1
ATOM 679 N N . ILE A 1 85 ? -8.164 -4.002 -0.217 1.00 92.56 85 ILE A N 1
ATOM 680 C CA . ILE A 1 85 ? -6.874 -3.295 -0.270 1.00 92.56 85 ILE A CA 1
ATOM 681 C C . ILE A 1 85 ? -5.727 -4.314 -0.281 1.00 92.56 85 ILE A C 1
ATOM 683 O O . ILE A 1 85 ? -4.794 -4.184 -1.073 1.00 92.56 85 ILE A O 1
ATOM 687 N N . ALA A 1 86 ? -5.825 -5.364 0.540 1.00 93.00 86 ALA A N 1
ATOM 688 C CA . ALA A 1 86 ? -4.863 -6.464 0.543 1.00 93.00 86 ALA A CA 1
ATOM 689 C C . ALA A 1 86 ? -4.808 -7.184 -0.818 1.00 93.00 86 ALA A C 1
ATOM 691 O O . ALA A 1 86 ? -3.722 -7.444 -1.333 1.00 93.00 86 ALA A O 1
ATOM 692 N N . GLY A 1 87 ? -5.962 -7.434 -1.446 1.00 94.00 87 GLY A N 1
ATOM 693 C CA . GLY A 1 87 ? -6.036 -8.003 -2.794 1.00 94.00 87 GLY A CA 1
ATOM 694 C C . GLY A 1 87 ? -5.355 -7.125 -3.847 1.00 94.00 87 GLY A C 1
ATOM 695 O O . GLY A 1 87 ? -4.589 -7.623 -4.667 1.00 94.00 87 GLY A O 1
ATOM 696 N N . GLU A 1 88 ? -5.544 -5.804 -3.791 1.00 94.56 88 GLU A N 1
ATOM 697 C CA . GLU A 1 88 ? -4.857 -4.876 -4.700 1.00 94.56 88 GLU A CA 1
ATOM 698 C C . GLU A 1 88 ? -3.328 -4.887 -4.518 1.00 94.56 88 GLU A C 1
ATOM 700 O O . GLU A 1 88 ? -2.595 -4.733 -5.497 1.00 94.56 88 GLU A O 1
ATOM 705 N N . LEU A 1 89 ? -2.819 -5.134 -3.305 1.00 94.31 89 LEU A N 1
ATOM 706 C CA . LEU A 1 89 ? -1.379 -5.311 -3.083 1.00 94.31 89 LEU A CA 1
ATOM 707 C C . LEU A 1 89 ? -0.841 -6.612 -3.677 1.00 94.31 89 LEU A C 1
ATOM 709 O O . LEU A 1 89 ? 0.254 -6.608 -4.241 1.00 94.31 89 LEU A O 1
ATOM 713 N N . VAL A 1 90 ? -1.611 -7.700 -3.622 1.00 95.81 90 VAL A N 1
ATOM 714 C CA . VAL A 1 90 ? -1.251 -8.963 -4.288 1.00 95.81 90 VAL A CA 1
ATOM 715 C C . VAL A 1 90 ? -1.125 -8.763 -5.802 1.00 95.81 90 VAL A C 1
ATOM 717 O O . VAL A 1 90 ? -0.166 -9.240 -6.418 1.00 95.81 90 VAL A O 1
ATOM 720 N N . GLU A 1 91 ? -2.032 -7.994 -6.404 1.00 95.31 91 GLU A N 1
ATOM 721 C CA . GLU A 1 91 ? -1.948 -7.628 -7.822 1.00 95.31 91 GLU A CA 1
ATOM 722 C C . GLU A 1 91 ? -0.712 -6.767 -8.117 1.00 95.31 91 GLU A C 1
ATOM 724 O O . GLU A 1 91 ? 0.015 -7.021 -9.081 1.00 95.31 91 GLU A O 1
ATOM 729 N N . VAL A 1 92 ? -0.399 -5.795 -7.252 1.00 96.25 92 VAL A N 1
ATOM 730 C CA . VAL A 1 92 ? 0.833 -4.994 -7.355 1.00 96.25 92 VAL A CA 1
ATOM 731 C C . VAL A 1 92 ? 2.084 -5.881 -7.316 1.00 96.25 92 VAL A C 1
ATOM 733 O O . VAL A 1 92 ? 2.977 -5.715 -8.151 1.00 96.25 92 VAL A O 1
ATOM 736 N N . ARG A 1 93 ? 2.157 -6.846 -6.394 1.00 95.94 93 ARG A N 1
ATOM 737 C CA . ARG A 1 93 ? 3.278 -7.798 -6.298 1.00 95.94 93 ARG A CA 1
ATOM 738 C C . ARG A 1 93 ? 3.422 -8.655 -7.546 1.00 95.94 93 ARG A C 1
ATOM 740 O O . ARG A 1 93 ? 4.535 -8.857 -8.043 1.00 95.94 93 ARG A O 1
ATOM 747 N N . SER A 1 94 ? 2.299 -9.127 -8.069 1.00 96.50 94 SER A N 1
ATOM 748 C CA . SER A 1 94 ? 2.256 -9.918 -9.296 1.00 96.50 94 SER A CA 1
ATOM 749 C C . SER A 1 94 ? 2.753 -9.097 -10.487 1.00 96.50 94 SER A C 1
ATOM 75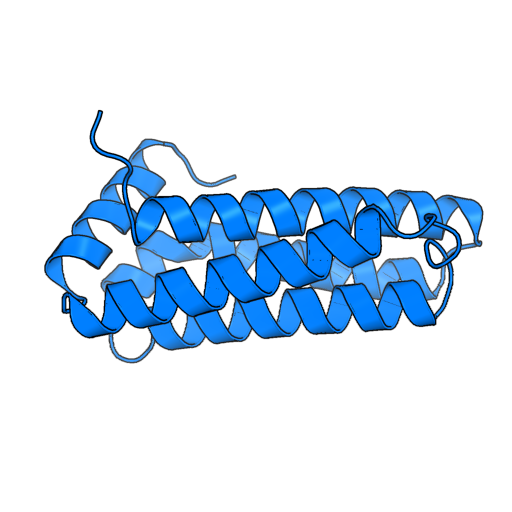1 O O . SER A 1 94 ? 3.639 -9.541 -11.221 1.00 96.50 94 SER A O 1
ATOM 753 N N . ALA A 1 95 ? 2.285 -7.854 -10.624 1.00 95.25 95 ALA A N 1
ATOM 754 C CA . ALA A 1 95 ? 2.741 -6.929 -11.657 1.00 95.25 95 ALA A CA 1
ATOM 755 C C . ALA A 1 95 ? 4.250 -6.654 -11.564 1.00 95.25 95 ALA A C 1
ATOM 757 O O . ALA A 1 95 ? 4.942 -6.675 -12.582 1.00 95.25 95 ALA A O 1
ATOM 758 N N . LEU A 1 96 ? 4.781 -6.460 -10.354 1.00 94.12 96 LEU A N 1
ATOM 759 C CA . LEU A 1 96 ? 6.211 -6.258 -10.112 1.00 94.12 96 LEU A CA 1
ATOM 760 C C . LEU A 1 96 ? 7.049 -7.487 -10.480 1.00 94.12 96 LEU A C 1
ATOM 762 O O . LEU A 1 96 ? 8.115 -7.340 -11.080 1.00 94.12 96 LEU A O 1
ATOM 766 N N . THR A 1 97 ? 6.556 -8.689 -10.193 1.00 95.81 97 THR A N 1
ATOM 767 C CA . THR A 1 97 ? 7.228 -9.940 -10.572 1.00 95.81 97 THR A CA 1
ATOM 768 C C . THR A 1 97 ? 7.273 -10.099 -12.092 1.00 95.81 97 THR A C 1
ATOM 770 O O . THR A 1 97 ? 8.327 -10.391 -12.657 1.00 95.81 97 THR A O 1
ATOM 773 N N . VAL A 1 98 ? 6.162 -9.822 -12.781 1.00 94.88 98 VAL A N 1
ATOM 774 C CA . VAL A 1 98 ? 6.104 -9.836 -14.252 1.00 94.88 98 VAL A CA 1
ATOM 775 C C . VAL A 1 98 ? 7.037 -8.775 -14.847 1.00 94.88 98 VAL A C 1
ATOM 777 O O . VAL A 1 98 ? 7.775 -9.055 -15.794 1.00 94.88 98 VAL A O 1
ATOM 780 N N . ALA A 1 99 ? 7.065 -7.569 -14.272 1.00 93.75 99 ALA A N 1
ATOM 781 C CA . ALA A 1 99 ? 7.876 -6.448 -14.744 1.00 93.75 99 ALA A CA 1
ATOM 782 C C . ALA A 1 99 ? 9.376 -6.777 -14.822 1.00 93.75 99 ALA A C 1
ATOM 784 O O . ALA A 1 99 ? 10.067 -6.307 -15.734 1.00 93.75 99 ALA A O 1
ATOM 785 N N . ALA A 1 100 ? 9.881 -7.619 -13.915 1.00 90.75 100 ALA A N 1
ATOM 786 C CA . ALA A 1 100 ? 11.280 -8.036 -13.890 1.00 90.75 100 ALA A CA 1
ATOM 787 C C . ALA A 1 100 ? 11.728 -8.725 -15.197 1.00 90.75 100 ALA A C 1
ATOM 789 O O . ALA A 1 100 ? 12.876 -8.549 -15.613 1.00 90.75 100 ALA A O 1
ATOM 790 N N . GLY A 1 101 ? 10.822 -9.434 -15.881 1.00 92.62 101 GLY A N 1
ATOM 791 C CA . GLY A 1 101 ? 11.082 -10.101 -17.162 1.00 92.62 101 GLY A CA 1
ATOM 792 C C . GLY A 1 101 ? 10.843 -9.236 -18.406 1.00 92.62 101 GLY A C 1
ATOM 793 O O . GLY A 1 101 ? 11.202 -9.639 -19.510 1.00 92.62 101 GLY A O 1
ATOM 794 N N . LEU A 1 102 ? 10.249 -8.047 -18.262 1.00 93.81 102 LEU A N 1
ATOM 795 C CA . LEU A 1 102 ? 9.879 -7.204 -19.402 1.00 93.81 102 LEU A CA 1
ATOM 796 C C . LEU A 1 102 ? 11.060 -6.379 -19.947 1.00 93.81 102 LEU A C 1
ATOM 798 O O . LEU A 1 102 ? 11.955 -6.000 -19.180 1.00 93.81 102 LEU A O 1
ATOM 802 N N . PRO A 1 103 ? 11.032 -6.010 -21.245 1.00 93.25 103 PRO A N 1
ATOM 803 C CA . PRO A 1 103 ? 11.898 -4.973 -21.804 1.00 93.25 103 PRO A CA 1
ATOM 804 C C . PRO A 1 103 ? 11.713 -3.620 -21.101 1.00 93.25 103 PRO A C 1
ATOM 806 O O . PRO A 1 103 ? 10.642 -3.337 -20.561 1.00 93.25 103 PRO A O 1
ATOM 809 N N . SER A 1 104 ? 12.740 -2.765 -21.160 1.00 88.81 104 SER A N 1
ATOM 810 C CA . SER A 1 104 ? 12.824 -1.502 -20.403 1.00 88.81 104 SER A CA 1
ATOM 811 C C . SER A 1 104 ? 11.577 -0.620 -20.526 1.00 88.81 104 SER A C 1
ATOM 813 O O . SER A 1 104 ? 11.027 -0.211 -19.509 1.00 88.81 104 SER A O 1
ATOM 815 N N . ASP A 1 105 ? 11.069 -0.381 -21.738 1.00 89.62 105 ASP A N 1
ATOM 816 C CA . ASP A 1 105 ? 9.942 0.541 -21.944 1.00 89.62 105 ASP A CA 1
ATOM 817 C C . ASP A 1 105 ? 8.632 0.020 -21.346 1.00 89.62 105 ASP A C 1
ATOM 819 O O . ASP A 1 105 ? 7.909 0.756 -20.672 1.00 89.62 105 ASP A O 1
ATOM 823 N N . ARG A 1 106 ? 8.364 -1.283 -21.496 1.00 93.31 106 ARG A N 1
ATOM 824 C CA . ARG A 1 106 ? 7.206 -1.925 -20.857 1.00 93.31 106 ARG A CA 1
ATOM 825 C C . ARG A 1 106 ? 7.374 -1.976 -19.342 1.00 93.31 106 ARG A C 1
ATOM 827 O O . ARG A 1 106 ? 6.420 -1.724 -18.613 1.00 93.31 106 ARG A O 1
ATOM 834 N N . ARG A 1 107 ? 8.592 -2.226 -18.853 1.00 94.44 107 ARG A N 1
ATOM 835 C CA . ARG A 1 107 ? 8.890 -2.196 -17.417 1.00 94.44 107 ARG A CA 1
ATOM 836 C C . ARG A 1 107 ? 8.674 -0.805 -16.824 1.00 94.44 107 ARG A C 1
ATOM 838 O O . ARG A 1 107 ? 8.093 -0.707 -15.752 1.00 94.44 107 ARG A O 1
ATOM 845 N N . LYS A 1 108 ? 9.080 0.266 -17.518 1.00 92.88 108 LYS A N 1
ATOM 846 C CA . LYS A 1 108 ? 8.813 1.658 -17.110 1.00 92.88 108 LYS A CA 1
ATOM 847 C C . LYS A 1 108 ? 7.322 1.918 -16.949 1.00 92.88 108 LYS A C 1
ATOM 849 O O . LYS A 1 108 ? 6.920 2.521 -15.959 1.00 92.88 108 LYS A O 1
ATOM 854 N N . GLN A 1 109 ? 6.516 1.462 -17.906 1.00 93.19 109 GLN A N 1
ATOM 855 C CA . GLN A 1 109 ? 5.066 1.621 -17.855 1.00 93.19 109 GLN A CA 1
ATOM 856 C C . GLN A 1 109 ? 4.460 0.888 -16.654 1.00 93.19 109 GLN A C 1
ATOM 858 O O . GLN A 1 109 ? 3.676 1.486 -15.920 1.00 93.19 109 GLN A O 1
ATOM 863 N N . VAL A 1 110 ? 4.867 -0.365 -16.419 1.00 94.75 110 VAL A N 1
ATOM 864 C CA . VAL A 1 110 ? 4.411 -1.127 -15.248 1.00 94.75 110 VAL A CA 1
ATOM 865 C C . VAL A 1 110 ? 4.857 -0.449 -13.956 1.00 94.75 110 VAL A C 1
ATOM 867 O O . VAL A 1 110 ? 4.025 -0.205 -13.097 1.00 94.75 110 VAL A O 1
ATOM 870 N N . HIS A 1 111 ? 6.127 -0.050 -13.839 1.00 94.31 111 HIS A N 1
ATOM 871 C CA . HIS A 1 111 ? 6.636 0.658 -12.660 1.00 94.31 111 HIS A CA 1
ATOM 872 C C . HIS A 1 111 ? 5.849 1.932 -12.359 1.00 94.31 111 HIS A C 1
ATOM 874 O O . HIS A 1 111 ? 5.522 2.172 -11.203 1.00 94.31 111 HIS A O 1
ATOM 880 N N . ARG A 1 112 ? 5.505 2.720 -13.383 1.00 93.00 112 ARG A N 1
ATOM 881 C CA . ARG A 1 112 ? 4.692 3.931 -13.216 1.00 93.00 112 ARG A CA 1
ATOM 882 C C . ARG A 1 112 ? 3.283 3.600 -12.724 1.00 93.00 112 ARG A C 1
ATOM 884 O O . ARG A 1 112 ? 2.856 4.140 -11.715 1.00 93.00 112 ARG A O 1
ATOM 891 N N . SER A 1 113 ? 2.604 2.660 -13.382 1.00 94.25 113 SER A N 1
ATOM 892 C CA . SER A 1 113 ? 1.256 2.233 -12.984 1.00 94.25 113 SER A CA 1
ATOM 893 C C . SER A 1 113 ? 1.223 1.638 -11.570 1.00 94.25 113 SER A C 1
ATOM 895 O O . SER A 1 113 ? 0.302 1.915 -10.799 1.00 94.25 113 SER A O 1
ATOM 897 N N . THR A 1 114 ? 2.244 0.863 -11.201 1.00 94.62 114 THR A N 1
ATOM 898 C CA . THR A 1 114 ? 2.421 0.347 -9.845 1.00 94.62 114 THR A CA 1
ATOM 899 C C . THR A 1 114 ? 2.647 1.474 -8.841 1.00 94.62 114 THR A C 1
ATOM 901 O O . THR A 1 114 ? 2.026 1.468 -7.783 1.00 94.62 114 THR A O 1
ATOM 904 N N . ASP A 1 115 ? 3.502 2.447 -9.155 1.00 93.00 115 ASP A N 1
ATOM 905 C CA . ASP A 1 115 ? 3.773 3.581 -8.269 1.00 93.00 115 ASP A CA 1
ATOM 906 C C . ASP A 1 115 ? 2.522 4.443 -8.026 1.00 93.00 115 ASP A C 1
ATOM 908 O O . ASP A 1 115 ? 2.263 4.856 -6.894 1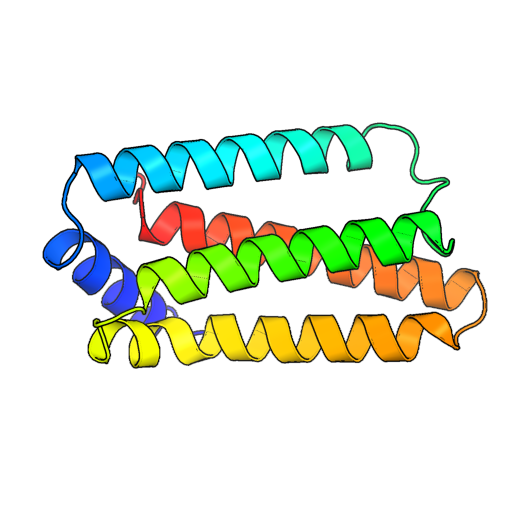.00 93.00 115 ASP A O 1
ATOM 912 N N . ASP A 1 116 ? 1.716 4.668 -9.065 1.00 92.88 116 ASP A N 1
ATOM 913 C CA . ASP A 1 116 ? 0.430 5.370 -8.971 1.00 92.88 116 ASP A CA 1
ATOM 914 C C . ASP A 1 116 ? -0.574 4.584 -8.116 1.00 92.88 116 ASP A C 1
ATOM 916 O O . ASP A 1 116 ? -1.245 5.145 -7.247 1.00 92.88 116 ASP A O 1
ATOM 920 N N . THR A 1 117 ? -0.630 3.262 -8.305 1.00 95.19 117 THR A N 1
ATOM 921 C CA . THR A 1 117 ? -1.491 2.375 -7.511 1.00 95.19 117 THR A CA 1
ATOM 922 C C . THR A 1 117 ? -1.097 2.398 -6.037 1.00 95.19 117 THR A C 1
ATOM 924 O O . THR A 1 117 ? -1.960 2.566 -5.179 1.00 95.19 117 THR A O 1
ATOM 927 N N . LEU A 1 118 ? 0.197 2.295 -5.729 1.00 94.56 118 LEU A N 1
ATOM 928 C CA . LEU A 1 118 ? 0.701 2.350 -4.357 1.00 94.56 118 LEU A CA 1
ATOM 929 C C . LEU A 1 118 ? 0.441 3.711 -3.696 1.00 94.56 118 LEU A C 1
ATOM 931 O O . LEU A 1 118 ? 0.134 3.753 -2.509 1.00 94.56 118 LEU A O 1
ATOM 935 N N . ASP A 1 119 ? 0.511 4.818 -4.442 1.00 93.06 119 ASP A N 1
ATOM 936 C CA . ASP A 1 119 ? 0.170 6.148 -3.914 1.00 93.06 119 ASP A CA 1
ATOM 937 C C . ASP A 1 119 ? -1.315 6.298 -3.597 1.00 93.06 119 ASP A C 1
ATOM 939 O O . ASP A 1 119 ? -1.654 6.805 -2.527 1.00 93.06 119 ASP A O 1
ATOM 943 N N . ARG A 1 120 ? -2.196 5.775 -4.456 1.00 94.12 120 ARG A N 1
ATOM 944 C CA . ARG A 1 120 ? -3.633 5.717 -4.167 1.00 94.12 120 ARG A CA 1
ATOM 945 C C . ARG A 1 120 ? -3.937 4.839 -2.952 1.00 94.12 120 ARG A C 1
ATOM 947 O O . ARG A 1 120 ? -4.792 5.196 -2.145 1.00 94.12 120 ARG A O 1
ATOM 954 N N . LEU A 1 121 ? -3.270 3.694 -2.812 1.00 94.38 121 LEU A N 1
ATOM 955 C CA . LEU A 1 121 ? -3.485 2.802 -1.671 1.00 94.38 121 LEU A CA 1
ATOM 956 C C . LEU A 1 121 ? -2.993 3.433 -0.362 1.00 94.38 121 LEU A C 1
ATOM 958 O O . LEU A 1 121 ? -3.738 3.431 0.614 1.00 94.38 121 LEU A O 1
ATOM 962 N N . ASP A 1 122 ? -1.797 4.037 -0.349 1.00 93.50 122 ASP A N 1
ATOM 963 C CA . ASP A 1 122 ? -1.305 4.799 0.809 1.00 93.50 122 ASP A CA 1
ATOM 964 C C . ASP A 1 122 ? -2.290 5.928 1.185 1.00 93.50 122 ASP A C 1
ATOM 966 O O . ASP A 1 122 ? -2.527 6.179 2.364 1.00 93.50 122 ASP A O 1
ATOM 970 N N . GLU A 1 123 ? -2.880 6.614 0.200 1.00 92.69 123 GLU A N 1
ATOM 971 C CA . GLU A 1 123 ? -3.900 7.646 0.430 1.00 92.69 123 GLU A CA 1
ATOM 972 C C . GLU A 1 123 ? -5.198 7.088 1.005 1.00 92.69 123 GLU A C 1
ATOM 974 O O . GLU A 1 123 ? -5.747 7.661 1.942 1.00 92.69 123 GLU A O 1
ATOM 979 N N . THR A 1 124 ? -5.651 5.950 0.481 1.00 92.81 124 THR A N 1
ATOM 980 C CA . THR A 1 124 ? -6.847 5.265 0.974 1.00 92.81 124 THR A CA 1
ATOM 981 C C . THR A 1 124 ? -6.659 4.891 2.440 1.00 92.81 124 THR A C 1
ATOM 983 O O . THR A 1 124 ? -7.476 5.264 3.272 1.00 92.81 124 THR A O 1
ATOM 986 N N . VAL A 1 125 ? -5.547 4.234 2.788 1.00 91.94 125 VAL A N 1
ATOM 987 C CA . VAL A 1 125 ? -5.257 3.862 4.182 1.00 91.94 125 VAL A CA 1
ATOM 988 C C . VAL A 1 125 ? -5.126 5.103 5.069 1.00 91.94 125 VAL A C 1
ATOM 990 O O . VAL A 1 125 ? -5.648 5.109 6.181 1.00 91.94 125 VAL A O 1
ATOM 993 N N . LEU A 1 126 ? -4.496 6.179 4.585 1.00 92.12 126 LEU A N 1
ATOM 994 C CA . LEU A 1 126 ? -4.403 7.432 5.337 1.00 92.12 126 LEU A CA 1
ATOM 995 C C . LEU A 1 126 ? -5.785 8.010 5.666 1.00 92.12 126 LEU A C 1
ATOM 997 O O . LEU A 1 126 ? -6.005 8.418 6.802 1.00 92.12 126 LEU A O 1
ATOM 1001 N N . HIS A 1 127 ? -6.701 8.024 4.697 1.00 91.38 127 HIS A N 1
ATOM 1002 C CA . HIS A 1 127 ? -8.060 8.523 4.892 1.00 91.38 127 HIS A CA 1
ATOM 1003 C C . HIS A 1 127 ? -8.853 7.669 5.888 1.00 91.38 127 HIS A C 1
ATOM 1005 O O . HIS A 1 127 ? -9.554 8.212 6.731 1.00 91.38 127 HIS A O 1
ATOM 1011 N N . LEU A 1 128 ? -8.683 6.344 5.858 1.00 91.06 128 LEU A N 1
ATOM 1012 C CA . LEU A 1 128 ? -9.345 5.447 6.810 1.00 91.06 128 LEU A CA 1
ATOM 1013 C C . LEU A 1 128 ? -8.892 5.683 8.264 1.00 91.06 128 LEU A C 1
ATOM 1015 O O . LEU A 1 128 ? -9.687 5.583 9.199 1.00 91.06 128 LEU A O 1
ATOM 1019 N N . VAL A 1 129 ? -7.605 5.983 8.468 1.00 90.06 129 VAL A N 1
ATOM 1020 C CA . VAL A 1 129 ? -7.021 6.171 9.809 1.00 90.06 129 VAL A CA 1
ATOM 1021 C C . VAL A 1 129 ? -7.213 7.600 10.327 1.00 90.06 129 VAL A C 1
ATOM 1023 O O . VAL A 1 129 ? -7.465 7.799 11.518 1.00 90.06 129 VAL A O 1
ATOM 1026 N N . ALA A 1 130 ? -7.128 8.591 9.443 1.00 88.94 130 ALA A N 1
ATOM 1027 C CA . ALA A 1 130 ? -7.392 9.996 9.727 1.00 88.94 130 ALA A CA 1
ATOM 1028 C C . ALA A 1 130 ? -8.410 10.538 8.721 1.00 88.94 130 ALA A C 1
ATOM 1030 O O . ALA A 1 130 ? -8.020 11.217 7.762 1.00 88.94 130 ALA A O 1
ATOM 1031 N N . PRO A 1 131 ? -9.707 10.258 8.933 1.00 79.88 131 PRO A N 1
ATOM 1032 C CA . PRO A 1 131 ? -10.740 10.850 8.113 1.00 79.88 131 PRO A CA 1
ATOM 1033 C C . PRO A 1 131 ? -10.653 12.361 8.284 1.00 79.88 131 PRO A C 1
ATOM 1035 O O . PRO A 1 131 ? -10.759 12.904 9.385 1.00 79.88 131 PRO A O 1
ATOM 1038 N N . THR A 1 132 ? -10.378 13.054 7.185 1.00 68.88 132 THR A N 1
ATOM 1039 C CA . THR A 1 132 ? -10.534 14.501 7.123 1.00 68.88 132 THR A CA 1
ATOM 1040 C C . THR A 1 132 ? -12.021 14.759 7.255 1.00 68.88 132 THR A C 1
ATOM 1042 O O . THR A 1 132 ? -12.751 14.509 6.298 1.00 68.88 132 THR A O 1
ATOM 1045 N N . SER A 1 133 ? -12.460 15.166 8.447 1.00 47.94 133 SER A N 1
ATOM 1046 C CA . SER A 1 133 ? -13.845 15.530 8.731 1.00 47.94 133 SER A CA 1
ATOM 1047 C C . SER A 1 133 ? -14.405 16.365 7.577 1.00 47.94 133 SER A C 1
ATOM 1049 O O . SER A 1 133 ? -13.856 17.427 7.273 1.00 47.94 133 SER A O 1
ATOM 1051 N N . ALA A 1 134 ? -15.437 15.842 6.912 1.00 37.00 134 ALA A N 1
ATOM 1052 C CA . ALA A 1 134 ? -16.297 16.618 6.026 1.00 37.00 134 ALA A CA 1
ATOM 1053 C C . ALA A 1 134 ? -17.207 17.535 6.853 1.00 37.00 134 ALA A C 1
ATOM 1055 O O . ALA A 1 134 ? -17.602 17.115 7.967 1.00 37.00 134 ALA A O 1
#

pLDDT: mean 89.87, std 8.08, range [37.0, 96.5]